Protein AF-A0AAI9PL19-F1 (afdb_monomer)

Nearest PDB structures (foldseek):
  4s36-assembly1_A  TM=2.934E-01  e=4.897E+00  Pseudomonas aeruginosa
  4s37-assembly6_Q  TM=2.565E-01  e=5.510E+00  Pseudomonas aeruginosa
  4s37-assembly3_G  TM=2.535E-01  e=9.369E+00  Pseudomonas aeruginosa

pLDDT: mean 70.6, std 15.72, range [35.19, 89.75]

Mean predicted aligned error: 9.81 Å

Solvent-accessible surface area (backbone atoms only — not comparable to full-atom values): 4345 Å² total; per-residue (Å²): 138,84,83,84,84,84,83,90,89,63,80,71,48,67,49,74,43,99,86,72,52,44,32,24,45,70,63,88,68,99,70,95,71,93,65,87,84,58,63,64,50,78,45,81,52,99,92,39,41,34,35,38,35,65,96,76,47,78,42,56,32,43,84,100

Foldseek 3Di:
DDDDDDDDDDQFDWDQDPVRFIKGFPDDDPDDDDDDPFDWDWDQDPNWIWIQTVPRGITTIDGD

Structure (mmCIF, N/CA/C/O backbone):
data_AF-A0AAI9PL19-F1
#
_entry.id   AF-A0AAI9PL19-F1
#
loop_
_atom_site.group_PDB
_atom_site.id
_atom_site.type_symbol
_atom_site.label_atom_id
_atom_site.label_alt_id
_atom_site.label_comp_id
_atom_site.label_asym_id
_atom_site.label_entity_id
_atom_site.label_seq_id
_atom_site.pdbx_PDB_ins_code
_atom_site.Cartn_x
_atom_site.Cartn_y
_atom_site.Cartn_z
_atom_site.occupancy
_atom_site.B_iso_or_equiv
_atom_site.auth_seq_id
_atom_site.auth_comp_id
_atom_site.auth_asym_id
_atom_site.auth_atom_id
_atom_site.pdbx_PDB_model_num
ATOM 1 N N . MET A 1 1 ? 15.329 15.608 -16.071 1.00 35.19 1 MET A N 1
ATOM 2 C CA . MET A 1 1 ? 15.661 15.217 -14.686 1.00 35.19 1 MET A CA 1
ATOM 3 C C . MET A 1 1 ? 14.984 13.880 -14.442 1.00 35.19 1 MET A C 1
ATOM 5 O O . MET A 1 1 ? 13.765 13.855 -14.370 1.00 35.19 1 MET A O 1
ATOM 9 N N . ALA A 1 2 ? 15.731 12.778 -14.478 1.00 40.00 2 ALA A N 1
ATOM 10 C CA . ALA A 1 2 ? 15.181 11.435 -14.301 1.00 40.00 2 ALA A CA 1
ATOM 11 C C . ALA A 1 2 ? 15.485 10.986 -12.868 1.00 40.00 2 ALA A C 1
ATOM 13 O O . ALA A 1 2 ? 16.647 10.820 -12.512 1.00 40.00 2 ALA A O 1
ATOM 14 N N . GLY A 1 3 ? 14.446 10.895 -12.039 1.00 39.62 3 GLY A N 1
ATOM 15 C CA . GLY A 1 3 ? 14.531 10.291 -10.714 1.00 39.62 3 GLY A CA 1
ATOM 16 C C . GLY A 1 3 ? 14.371 8.787 -10.864 1.00 39.62 3 GLY A C 1
ATOM 17 O O . GLY A 1 3 ? 13.283 8.310 -11.175 1.00 39.62 3 GLY A O 1
ATOM 18 N N . GLU A 1 4 ? 15.464 8.055 -10.705 1.00 40.78 4 GLU A N 1
ATOM 19 C CA . GLU A 1 4 ? 15.463 6.597 -10.674 1.00 40.78 4 GLU A CA 1
ATOM 20 C C . GLU A 1 4 ? 14.920 6.159 -9.304 1.00 40.78 4 GLU A C 1
ATOM 22 O O . GLU A 1 4 ? 15.523 6.449 -8.271 1.00 40.78 4 GLU A O 1
ATOM 27 N N . PHE A 1 5 ? 13.732 5.547 -9.273 1.00 50.44 5 PHE A N 1
ATOM 28 C CA . PHE A 1 5 ? 13.107 5.090 -8.029 1.00 50.44 5 PHE A CA 1
ATOM 29 C C . PHE A 1 5 ? 13.383 3.596 -7.842 1.00 50.44 5 PHE A C 1
ATOM 31 O O . PHE A 1 5 ? 12.747 2.750 -8.472 1.00 50.44 5 PHE A O 1
ATOM 38 N N . ALA A 1 6 ? 14.351 3.280 -6.985 1.00 42.72 6 ALA A N 1
ATOM 39 C CA . ALA A 1 6 ? 14.612 1.926 -6.518 1.00 42.72 6 ALA A CA 1
ATOM 40 C C . ALA A 1 6 ? 13.818 1.693 -5.226 1.00 42.72 6 ALA A C 1
ATOM 42 O O . ALA A 1 6 ? 14.062 2.359 -4.222 1.00 42.72 6 ALA A O 1
ATOM 43 N N . TRP A 1 7 ? 12.862 0.764 -5.244 1.00 49.22 7 TRP A N 1
ATOM 44 C CA . TRP A 1 7 ? 12.247 0.254 -4.019 1.00 49.22 7 TRP A CA 1
ATOM 45 C C . TRP A 1 7 ? 12.742 -1.174 -3.732 1.00 49.22 7 TRP A C 1
ATOM 47 O O . TRP A 1 7 ? 13.417 -1.764 -4.568 1.00 49.22 7 TRP A O 1
ATOM 57 N N . PHE A 1 8 ? 12.371 -1.722 -2.573 1.00 55.31 8 PHE A N 1
ATOM 58 C CA . PHE A 1 8 ? 12.539 -3.113 -2.116 1.00 55.31 8 PHE A CA 1
ATOM 59 C C . PHE A 1 8 ? 13.806 -3.416 -1.290 1.00 55.31 8 PHE A C 1
ATOM 61 O O . PHE A 1 8 ? 14.665 -4.184 -1.715 1.00 55.31 8 PHE A O 1
ATOM 68 N N . ASN A 1 9 ? 13.867 -2.910 -0.050 1.00 44.75 9 ASN A N 1
ATOM 69 C CA . ASN A 1 9 ? 14.578 -3.634 1.021 1.00 44.75 9 ASN A CA 1
ATOM 70 C C . ASN A 1 9 ? 13.946 -3.548 2.427 1.00 44.75 9 ASN A C 1
ATOM 72 O O . ASN A 1 9 ? 14.308 -4.331 3.299 1.00 44.75 9 ASN A O 1
ATOM 76 N N . ASP A 1 10 ? 12.952 -2.687 2.663 1.00 47.44 10 ASP A N 1
ATOM 77 C CA . ASP A 1 10 ? 12.472 -2.421 4.023 1.00 47.44 10 ASP A CA 1
ATOM 78 C C . ASP A 1 10 ? 10.951 -2.521 4.153 1.00 47.44 10 ASP A C 1
ATOM 80 O O . ASP A 1 10 ? 10.203 -2.221 3.224 1.00 47.44 10 ASP A O 1
ATOM 84 N N . GLN A 1 11 ? 10.496 -2.888 5.355 1.00 52.50 11 GLN A N 1
ATOM 85 C CA . GLN A 1 11 ? 9.095 -3.000 5.811 1.00 52.50 11 GLN A CA 1
ATOM 86 C C . GLN A 1 11 ? 8.261 -1.704 5.663 1.00 52.50 11 GLN A C 1
ATOM 88 O O . GLN A 1 11 ? 7.127 -1.633 6.119 1.00 52.50 11 GLN A O 1
ATOM 93 N N . ASN A 1 12 ? 8.813 -0.674 5.023 1.00 60.69 12 ASN A N 1
ATOM 94 C CA . ASN A 1 12 ? 8.278 0.674 4.903 1.00 60.69 12 ASN A CA 1
ATOM 95 C C . ASN A 1 12 ? 7.897 1.023 3.459 1.00 60.69 12 ASN A C 1
ATOM 97 O O . ASN A 1 12 ? 8.069 2.166 3.048 1.00 60.69 12 ASN A O 1
ATOM 101 N N . THR A 1 13 ? 7.410 0.060 2.667 1.00 70.31 13 THR A N 1
ATOM 102 C CA . THR A 1 13 ? 6.915 0.341 1.309 1.00 70.31 13 THR A CA 1
ATOM 103 C C . THR A 1 13 ? 5.788 1.354 1.355 1.00 70.31 13 THR A C 1
ATOM 105 O O . THR A 1 13 ? 4.695 1.023 1.815 1.00 70.31 13 THR A O 1
ATOM 108 N N . ILE A 1 14 ? 6.059 2.573 0.878 1.00 75.38 14 ILE A N 1
ATOM 109 C CA . ILE A 1 14 ? 5.066 3.636 0.711 1.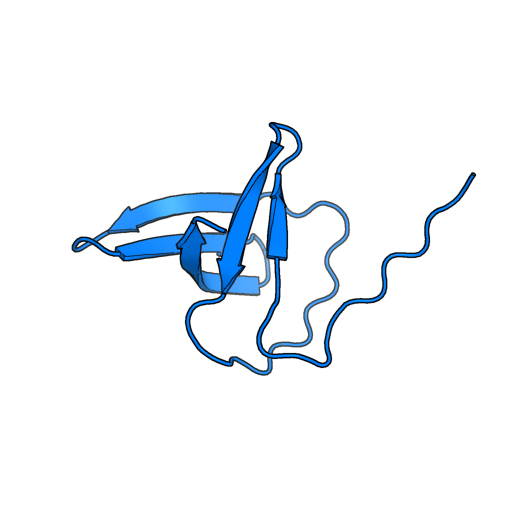00 75.38 14 ILE A CA 1
ATOM 110 C C . ILE A 1 14 ? 4.655 3.688 -0.761 1.00 75.38 14 ILE A C 1
ATOM 112 O O . ILE A 1 14 ? 5.465 3.965 -1.641 1.00 75.38 14 ILE A O 1
ATOM 116 N N . PHE A 1 15 ? 3.373 3.451 -1.016 1.00 76.75 15 PHE A N 1
ATOM 117 C CA . PHE A 1 15 ? 2.726 3.662 -2.302 1.00 76.75 15 PHE A CA 1
ATOM 118 C C . PHE A 1 15 ? 2.180 5.087 -2.352 1.00 76.75 15 PHE A C 1
ATOM 120 O O . PHE A 1 15 ? 1.247 5.421 -1.619 1.00 76.75 15 PHE A O 1
ATOM 127 N N . GLU A 1 16 ? 2.753 5.921 -3.214 1.00 80.06 16 GLU A N 1
ATOM 128 C CA . GLU A 1 16 ? 2.286 7.285 -3.454 1.00 80.06 16 GLU A CA 1
ATOM 129 C C . GLU A 1 16 ? 1.433 7.336 -4.722 1.00 80.06 16 GLU A C 1
ATOM 131 O O . GLU A 1 16 ? 1.872 6.995 -5.819 1.00 80.06 16 GLU A O 1
ATOM 136 N N . PHE A 1 17 ? 0.179 7.744 -4.561 1.00 77.94 17 PHE A N 1
ATOM 137 C CA . PHE A 1 17 ? -0.740 7.962 -5.668 1.00 77.94 17 PHE A CA 1
ATOM 138 C C . PHE A 1 17 ? -0.517 9.359 -6.246 1.00 77.94 17 PHE A C 1
ATOM 140 O O . PHE A 1 17 ? -0.217 10.296 -5.512 1.00 77.94 17 PHE A O 1
ATOM 147 N N . TYR A 1 18 ? -0.796 9.540 -7.538 1.00 72.44 18 TYR A N 1
ATOM 148 C CA . TYR A 1 18 ? -0.732 10.852 -8.201 1.00 72.44 18 TYR A CA 1
ATOM 149 C C . TYR A 1 18 ? -1.562 11.947 -7.508 1.00 72.44 18 TYR A C 1
ATOM 151 O O . TYR A 1 18 ? -1.237 13.123 -7.612 1.00 72.44 18 TYR A O 1
ATOM 159 N N . GLY A 1 19 ? -2.615 11.567 -6.776 1.00 72.25 19 GLY A N 1
ATOM 160 C CA . GLY A 1 19 ? -3.420 12.482 -5.960 1.00 72.25 19 GLY A CA 1
ATOM 161 C C . GLY A 1 19 ? -2.833 12.820 -4.581 1.00 72.25 19 GLY A C 1
ATOM 162 O O . GLY A 1 19 ? -3.545 13.392 -3.763 1.00 72.25 19 GLY A O 1
ATOM 163 N N . GLY A 1 20 ? -1.593 12.420 -4.277 1.00 73.31 20 GLY A N 1
ATOM 164 C CA . GLY A 1 20 ? -0.912 12.661 -2.996 1.00 73.31 20 GLY A CA 1
ATOM 165 C C . GLY A 1 20 ? -1.266 11.677 -1.873 1.00 73.31 2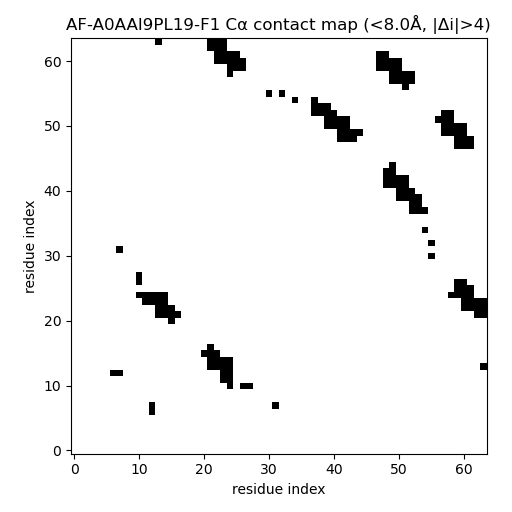0 GLY A C 1
ATOM 166 O O . GLY A 1 20 ? -0.728 11.773 -0.772 1.00 73.31 20 GLY A O 1
ATOM 167 N N . GLY A 1 21 ? -2.161 10.717 -2.125 1.00 79.31 21 GLY A N 1
ATOM 168 C CA . GLY A 1 21 ? -2.500 9.674 -1.159 1.00 79.31 21 GLY A CA 1
ATOM 169 C C . GLY A 1 21 ? -1.334 8.709 -0.958 1.00 79.31 21 GLY A C 1
ATOM 170 O O . GLY A 1 21 ? -0.886 8.088 -1.921 1.00 79.31 21 GLY A O 1
ATOM 171 N N . LYS A 1 22 ? -0.873 8.569 0.286 1.00 83.75 22 LYS A N 1
ATOM 172 C CA . LYS A 1 22 ? 0.220 7.668 0.660 1.00 83.75 22 LYS A CA 1
ATOM 173 C C . LYS A 1 22 ? -0.309 6.494 1.469 1.00 83.75 22 LYS A C 1
ATOM 175 O O . LYS A 1 22 ? -1.074 6.669 2.418 1.00 83.75 22 LYS A O 1
ATOM 180 N N . TRP A 1 23 ? 0.105 5.298 1.081 1.00 83.50 23 TRP A N 1
ATOM 181 C CA . TRP A 1 23 ? -0.296 4.054 1.724 1.00 83.50 23 TRP A CA 1
ATOM 182 C C . TRP A 1 23 ? 0.937 3.245 2.062 1.00 83.50 23 TRP A C 1
ATOM 184 O O . TRP A 1 23 ? 1.780 3.034 1.197 1.00 83.50 23 TRP A O 1
ATOM 194 N N . ARG A 1 24 ? 1.046 2.782 3.302 1.00 82.69 24 ARG A N 1
ATOM 195 C CA . ARG A 1 24 ? 2.129 1.905 3.729 1.00 82.69 24 ARG A CA 1
ATOM 196 C C . ARG A 1 24 ? 1.658 0.464 3.724 1.00 82.69 24 ARG A C 1
ATOM 198 O O . ARG A 1 24 ? 0.548 0.167 4.151 1.00 82.69 24 ARG A O 1
ATOM 205 N N . GLN A 1 25 ? 2.500 -0.441 3.255 1.00 79.06 25 GLN A N 1
ATOM 206 C CA . GLN A 1 25 ? 2.250 -1.871 3.380 1.00 79.06 25 GLN A CA 1
ATOM 207 C C . GLN A 1 25 ? 2.212 -2.293 4.856 1.00 79.06 25 GLN A C 1
ATOM 209 O O . GLN A 1 25 ? 3.145 -2.020 5.604 1.00 79.06 25 GLN A O 1
ATOM 214 N N . ARG A 1 26 ? 1.142 -2.982 5.268 1.00 72.88 26 ARG A N 1
ATOM 215 C CA . ARG A 1 26 ? 0.915 -3.355 6.675 1.00 72.88 26 ARG A CA 1
ATOM 216 C C . ARG A 1 26 ? 1.687 -4.608 7.106 1.00 72.88 26 ARG A C 1
ATOM 218 O O . ARG A 1 26 ? 2.029 -4.752 8.274 1.00 72.88 26 ARG A O 1
ATOM 225 N N . ALA A 1 27 ? 1.928 -5.536 6.181 1.00 66.31 27 ALA A N 1
ATOM 226 C CA . ALA A 1 27 ? 2.584 -6.814 6.457 1.00 66.31 27 ALA A CA 1
ATOM 227 C C . ALA A 1 27 ? 3.717 -7.073 5.465 1.00 66.31 27 ALA A C 1
ATOM 229 O O . ALA A 1 27 ? 3.553 -6.857 4.265 1.00 66.31 27 ALA A O 1
ATOM 230 N N . TYR A 1 28 ? 4.851 -7.570 5.957 1.00 59.62 28 TYR A N 1
ATOM 231 C CA . TYR A 1 28 ? 6.015 -7.872 5.131 1.00 59.62 28 TYR A CA 1
ATOM 232 C C . TYR A 1 28 ? 5.688 -8.965 4.103 1.00 59.62 28 TYR A C 1
ATOM 234 O O . TYR A 1 28 ? 5.506 -10.128 4.453 1.00 59.62 28 TYR A O 1
ATOM 242 N N . HIS A 1 29 ? 5.612 -8.586 2.828 1.00 56.69 29 HIS A N 1
ATOM 243 C CA . HIS A 1 29 ? 5.535 -9.521 1.708 1.00 56.69 29 HIS A CA 1
ATOM 244 C C . HIS A 1 29 ? 6.739 -9.298 0.799 1.00 56.69 29 HIS A C 1
ATOM 246 O O . HIS A 1 29 ? 6.888 -8.227 0.214 1.00 56.69 29 HIS A O 1
ATOM 252 N N . TYR A 1 30 ? 7.554 -10.341 0.644 1.00 51.59 30 TYR A N 1
ATOM 253 C CA . TYR A 1 30 ? 8.531 -10.452 -0.435 1.00 51.59 30 TYR A CA 1
ATOM 254 C C . TYR A 1 30 ? 7.777 -10.677 -1.752 1.00 51.59 30 TYR A C 1
ATOM 256 O O . TYR A 1 30 ? 7.531 -11.810 -2.157 1.00 51.59 30 TYR A O 1
ATOM 264 N N . GLN A 1 31 ? 7.365 -9.599 -2.413 1.00 54.19 31 GLN A N 1
ATOM 265 C CA . GLN A 1 31 ? 6.955 -9.653 -3.813 1.00 54.19 31 GLN A CA 1
ATOM 266 C C . GLN A 1 31 ? 7.760 -8.629 -4.599 1.00 54.19 31 GLN A C 1
ATOM 268 O O . GLN A 1 31 ? 7.566 -7.422 -4.480 1.00 54.19 31 GLN A O 1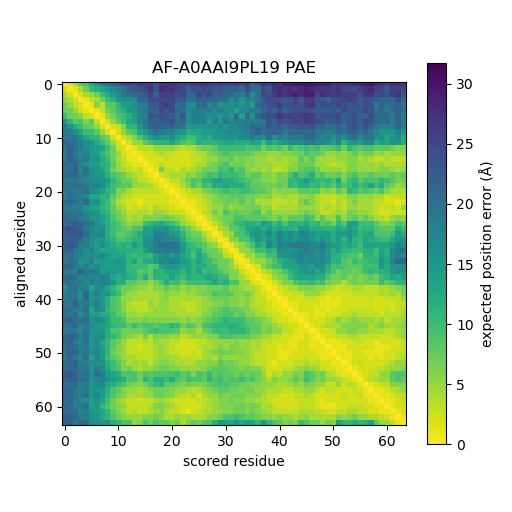
ATOM 273 N N . TYR A 1 32 ? 8.696 -9.145 -5.391 1.00 48.31 32 TYR A N 1
ATOM 274 C CA . TYR A 1 32 ? 9.470 -8.362 -6.337 1.00 48.31 32 TYR A CA 1
ATOM 275 C C . TYR A 1 32 ? 8.628 -8.199 -7.605 1.00 48.31 32 TYR A C 1
ATOM 277 O O . TYR A 1 32 ? 8.625 -9.065 -8.478 1.00 48.31 32 TYR A O 1
ATOM 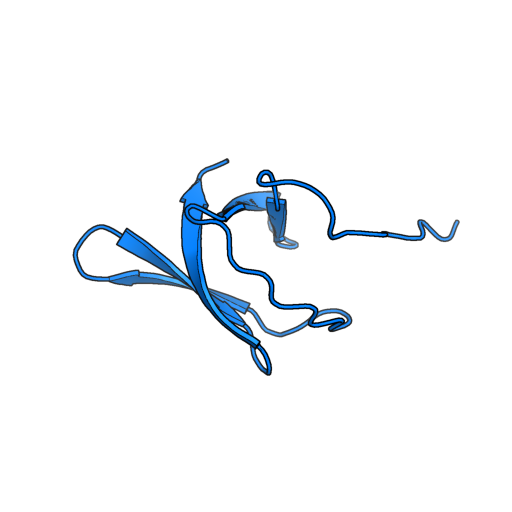285 N N . HIS A 1 33 ? 7.842 -7.126 -7.670 1.00 59.31 33 HIS A N 1
ATOM 286 C CA . HIS A 1 33 ? 7.035 -6.803 -8.842 1.00 59.31 33 HIS A CA 1
ATOM 287 C C . HIS A 1 33 ? 7.365 -5.387 -9.304 1.00 59.31 33 HIS A C 1
ATOM 289 O O . HIS A 1 33 ? 6.947 -4.399 -8.703 1.00 59.31 33 HIS A O 1
ATOM 295 N N . TYR A 1 34 ? 8.151 -5.301 -10.374 1.00 52.44 34 TYR A N 1
ATOM 296 C CA . TYR A 1 34 ? 8.455 -4.043 -11.035 1.00 52.44 34 TYR A CA 1
ATOM 297 C C . TYR A 1 34 ? 7.345 -3.742 -12.043 1.00 52.44 34 TYR A C 1
ATOM 299 O O . TYR A 1 34 ? 7.260 -4.380 -13.090 1.00 52.44 34 TYR A O 1
ATOM 307 N N . ALA A 1 35 ? 6.489 -2.777 -11.720 1.00 60.00 35 ALA A N 1
ATOM 308 C CA . ALA A 1 35 ? 5.496 -2.253 -12.646 1.00 60.00 35 ALA A CA 1
ATOM 309 C C . ALA A 1 35 ? 5.665 -0.740 -12.766 1.00 60.00 35 ALA A C 1
ATOM 311 O O . ALA A 1 35 ? 5.695 -0.021 -11.768 1.00 60.00 35 ALA A O 1
ATOM 312 N N . TYR A 1 36 ? 5.764 -0.255 -14.000 1.00 56.22 36 TYR A N 1
ATOM 313 C CA . TYR A 1 36 ? 5.820 1.171 -14.291 1.00 56.22 36 TYR A CA 1
ATOM 314 C C . TYR A 1 36 ? 4.390 1.714 -14.412 1.00 56.22 36 TYR A C 1
ATOM 316 O O . TYR A 1 36 ? 3.666 1.334 -15.328 1.00 56.22 36 TYR A O 1
ATOM 324 N N . MET A 1 37 ? 3.974 2.5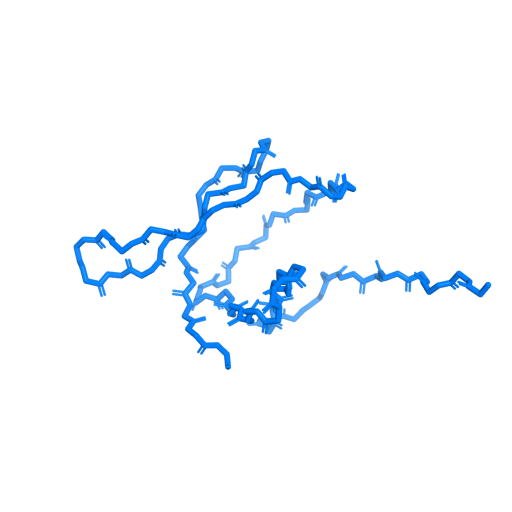66 -13.467 1.00 64.31 37 MET A N 1
ATOM 325 C CA . MET A 1 37 ? 2.619 3.144 -13.373 1.00 64.31 37 MET A CA 1
ATOM 326 C C . MET A 1 37 ? 1.472 2.112 -13.468 1.00 64.31 37 MET A C 1
ATOM 328 O O . MET A 1 37 ? 0.590 2.243 -14.323 1.00 64.31 37 MET A O 1
ATOM 332 N N . PRO A 1 38 ? 1.435 1.080 -12.604 1.00 73.50 38 PRO A N 1
ATOM 333 C CA . PRO A 1 38 ? 0.319 0.149 -12.599 1.00 73.50 38 PRO A CA 1
ATOM 334 C C . PRO A 1 38 ? -0.973 0.867 -12.205 1.00 73.50 38 PRO A C 1
ATOM 336 O O . PRO A 1 38 ? -0.989 1.745 -11.338 1.00 73.50 38 PRO A O 1
ATOM 339 N N . GLN A 1 39 ? -2.086 0.445 -12.799 1.00 78.81 39 GLN A N 1
ATOM 340 C CA . GLN A 1 39 ? -3.392 0.823 -12.278 1.00 78.81 39 GLN A CA 1
ATOM 341 C C . GLN A 1 39 ? -3.556 0.206 -10.889 1.00 78.81 39 GLN A C 1
ATOM 343 O O . GLN A 1 39 ? -3.485 -1.017 -10.726 1.00 78.81 39 GLN A O 1
ATOM 348 N N . ALA A 1 40 ? -3.767 1.063 -9.895 1.00 84.12 40 ALA A N 1
ATOM 349 C CA . ALA A 1 40 ? -3.959 0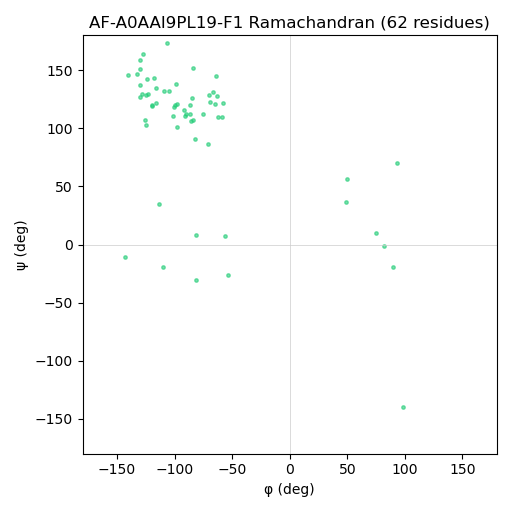.652 -8.519 1.00 84.12 40 ALA A CA 1
ATOM 350 C C . ALA A 1 40 ? -5.170 1.350 -7.898 1.00 84.12 40 ALA A C 1
ATOM 352 O O . ALA A 1 40 ? -5.481 2.497 -8.221 1.00 84.12 40 ALA A O 1
ATOM 353 N N . LYS A 1 41 ? -5.856 0.652 -6.991 1.00 86.19 41 LYS A N 1
ATOM 354 C CA . LYS A 1 41 ? -6.975 1.198 -6.211 1.00 86.19 41 LYS A CA 1
ATOM 355 C C . LYS A 1 41 ? -6.923 0.690 -4.779 1.00 86.19 41 LYS A C 1
ATOM 357 O O . LYS A 1 41 ? -6.551 -0.457 -4.550 1.00 86.19 41 LYS A O 1
ATOM 362 N N . VAL A 1 42 ? -7.335 1.526 -3.832 1.00 87.50 42 VAL A N 1
ATOM 363 C CA . VAL A 1 42 ? -7.492 1.129 -2.429 1.00 87.50 42 VAL A CA 1
ATOM 364 C C . VAL A 1 42 ? -8.972 0.980 -2.114 1.00 87.50 42 VAL A C 1
ATOM 366 O O . VAL A 1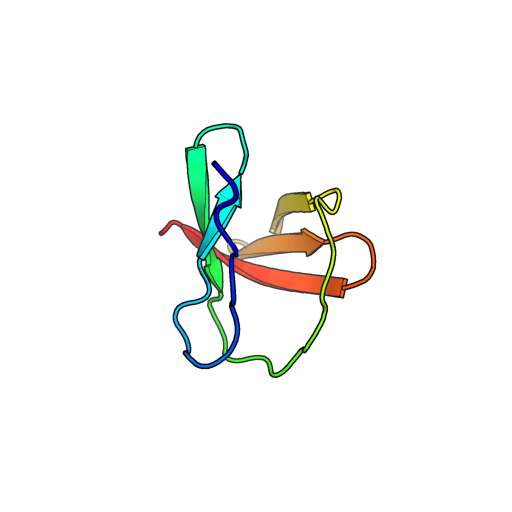 42 ? -9.768 1.856 -2.446 1.00 87.50 42 VAL A O 1
ATOM 369 N N . VAL A 1 43 ? -9.331 -0.133 -1.481 1.00 89.38 43 VAL A N 1
ATOM 370 C CA . VAL A 1 43 ? -10.697 -0.454 -1.054 1.00 89.38 43 VAL A CA 1
ATOM 371 C C . VAL A 1 43 ? -10.681 -0.737 0.447 1.00 89.38 43 VAL A C 1
ATOM 373 O O . VAL A 1 43 ? -9.715 -1.302 0.954 1.00 89.38 43 VAL A O 1
ATOM 376 N N . LEU A 1 44 ? -11.724 -0.319 1.165 1.00 88.88 44 LEU A N 1
ATOM 377 C CA . LEU A 1 44 ? -11.941 -0.715 2.555 1.00 88.88 44 LEU A CA 1
ATOM 378 C C . LEU A 1 44 ? -12.800 -1.986 2.569 1.00 88.88 44 LEU A C 1
ATOM 380 O O . LEU A 1 44 ? -13.980 -1.925 2.233 1.00 88.88 44 LEU A O 1
ATOM 384 N N . GLU A 1 45 ? -12.212 -3.115 2.951 1.00 87.88 45 GLU A N 1
ATOM 385 C CA . GLU A 1 45 ? -12.878 -4.421 3.052 1.00 87.88 45 GLU A CA 1
ATOM 386 C C . GLU A 1 45 ? -12.708 -4.955 4.476 1.00 87.88 45 GLU A C 1
ATOM 388 O O . GLU A 1 45 ? -11.600 -4.940 5.009 1.00 87.88 45 GLU A O 1
ATOM 393 N N . ASP A 1 46 ? -13.799 -5.375 5.126 1.00 86.19 46 ASP A N 1
ATOM 394 C CA . ASP A 1 46 ? -13.777 -5.911 6.502 1.00 86.19 46 ASP A CA 1
ATOM 395 C C . ASP A 1 46 ? -13.002 -5.030 7.513 1.00 86.19 46 ASP A C 1
ATOM 397 O O . ASP A 1 46 ? -12.299 -5.509 8.405 1.00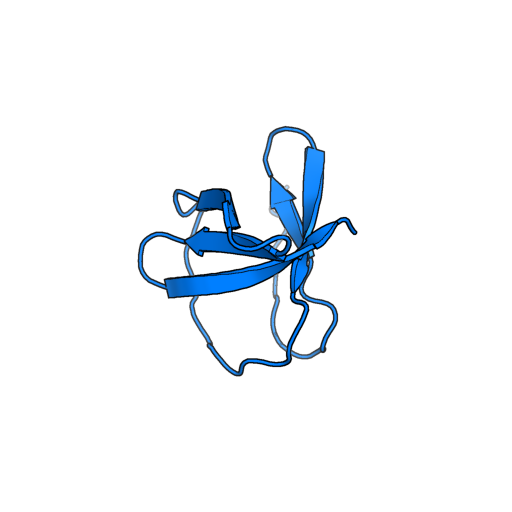 86.19 46 ASP A O 1
ATOM 401 N N . GLY A 1 47 ? -13.096 -3.703 7.360 1.00 86.50 47 GLY A N 1
ATOM 402 C CA . GLY A 1 47 ? -12.404 -2.730 8.216 1.00 86.50 47 GLY A CA 1
ATOM 403 C C . GLY A 1 47 ? -10.898 -2.588 7.951 1.00 86.50 47 GLY A C 1
ATOM 404 O O . GLY A 1 47 ? -10.205 -1.921 8.720 1.00 86.50 47 GLY A O 1
ATOM 405 N N . ARG A 1 48 ? -10.379 -3.185 6.874 1.00 86.81 48 ARG A N 1
ATOM 406 C CA . ARG A 1 48 ? -8.971 -3.117 6.459 1.00 86.81 48 ARG A CA 1
ATOM 407 C C . ARG A 1 48 ? -8.845 -2.452 5.098 1.00 86.81 48 ARG A C 1
ATOM 409 O O . ARG A 1 48 ? -9.679 -2.651 4.219 1.00 86.81 48 ARG A O 1
ATOM 416 N N . TYR A 1 49 ? -7.786 -1.672 4.910 1.00 89.75 49 TYR A N 1
ATOM 417 C CA . TYR A 1 49 ? -7.486 -1.114 3.598 1.00 89.75 49 TYR A CA 1
ATOM 418 C C . TYR A 1 49 ? -6.699 -2.132 2.777 1.00 89.75 49 TYR A C 1
ATOM 420 O O . TYR A 1 49 ? -5.658 -2.633 3.202 1.00 89.75 49 TYR A O 1
ATOM 428 N N . VAL A 1 50 ? -7.204 -2.429 1.586 1.00 88.06 50 VAL A N 1
ATOM 429 C CA . VAL A 1 50 ? -6.598 -3.366 0.646 1.00 88.06 50 VAL A CA 1
ATOM 430 C C . VAL A 1 50 ? -6.266 -2.616 -0.634 1.00 88.06 50 VAL A C 1
ATOM 432 O O . VAL A 1 50 ? -7.137 -2.039 -1.287 1.00 88.06 50 VAL A O 1
ATOM 435 N N . LEU A 1 51 ? -4.985 -2.615 -0.982 1.00 86.44 51 LEU A N 1
ATOM 436 C CA . LEU A 1 51 ? -4.464 -2.108 -2.237 1.00 86.44 51 LEU A CA 1
ATOM 437 C C . LEU A 1 51 ? -4.526 -3.219 -3.285 1.00 86.44 51 LEU A C 1
ATOM 439 O O . LEU A 1 51 ? -3.888 -4.260 -3.146 1.00 86.44 51 LEU A O 1
ATOM 443 N N . TYR A 1 52 ? -5.266 -2.970 -4.355 1.00 85.62 52 TYR A N 1
ATOM 444 C CA . TYR A 1 52 ? -5.298 -3.809 -5.543 1.00 85.62 52 TYR A CA 1
ATOM 445 C C . TYR A 1 52 ? -4.372 -3.209 -6.590 1.00 85.62 52 TYR A C 1
ATOM 447 O O . TYR A 1 52 ? -4.589 -2.073 -7.010 1.00 85.62 52 TYR A O 1
ATOM 455 N N . VAL A 1 53 ? -3.372 -3.973 -7.019 1.00 81.19 53 VAL A N 1
ATOM 456 C CA . VAL A 1 53 ? -2.404 -3.5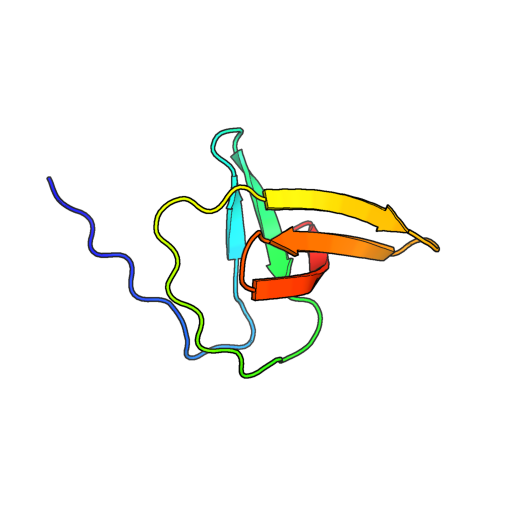82 -8.046 1.00 81.19 53 VAL A CA 1
ATOM 457 C C . VAL A 1 53 ? -2.561 -4.517 -9.239 1.00 81.19 53 VAL A C 1
ATOM 459 O O . VAL A 1 53 ? -2.421 -5.737 -9.109 1.00 81.19 53 VAL A O 1
ATOM 462 N N . ALA A 1 54 ? -2.850 -3.956 -10.413 1.00 77.94 54 ALA A N 1
ATOM 463 C CA . ALA A 1 54 ? -2.921 -4.734 -11.644 1.00 77.94 54 ALA A CA 1
ATOM 464 C C . ALA A 1 54 ? -1.578 -5.447 -11.897 1.00 77.94 54 ALA A C 1
ATOM 466 O O . ALA A 1 54 ? -0.539 -4.799 -11.974 1.00 77.94 54 ALA A O 1
ATOM 467 N N . GLY A 1 55 ? -1.598 -6.781 -11.994 1.00 72.31 55 GLY A N 1
ATOM 468 C CA . GLY A 1 55 ? -0.404 -7.607 -12.224 1.00 72.31 55 GLY A CA 1
ATOM 469 C C . GLY A 1 55 ? 0.338 -8.085 -10.967 1.00 72.31 55 GLY A C 1
ATOM 470 O O . GLY A 1 55 ? 1.040 -9.088 -11.057 1.00 72.31 55 GLY A O 1
ATOM 471 N N . ALA A 1 56 ? 0.136 -7.452 -9.804 1.00 71.50 56 ALA A N 1
ATOM 472 C CA . ALA A 1 56 ? 0.770 -7.857 -8.537 1.00 71.50 56 ALA A CA 1
ATOM 473 C C . ALA A 1 56 ? -0.219 -8.461 -7.519 1.00 71.50 56 ALA A C 1
ATOM 475 O O . ALA A 1 56 ? 0.181 -9.171 -6.602 1.00 71.50 56 ALA A O 1
ATOM 476 N N . GLY A 1 57 ? -1.524 -8.215 -7.680 1.00 81.06 57 GLY A N 1
ATOM 477 C CA . GLY A 1 57 ? -2.563 -8.788 -6.824 1.00 81.06 57 GLY A CA 1
ATOM 478 C C . GLY A 1 57 ? -3.031 -7.835 -5.725 1.00 81.06 57 GLY A C 1
ATOM 479 O O . GLY A 1 57 ? -3.246 -6.650 -5.981 1.00 81.06 57 GLY A O 1
ATOM 480 N N . ARG A 1 58 ? -3.263 -8.366 -4.518 1.00 82.38 58 ARG A N 1
ATOM 481 C CA . ARG A 1 58 ? -3.824 -7.622 -3.378 1.00 82.38 58 ARG A CA 1
ATOM 482 C C . ARG A 1 58 ? -2.830 -7.533 -2.222 1.00 82.38 58 ARG A C 1
ATOM 484 O O . ARG A 1 58 ? -2.226 -8.539 -1.856 1.00 82.38 58 ARG A O 1
ATOM 491 N N . ILE A 1 59 ? -2.691 -6.345 -1.645 1.00 83.25 59 ILE A N 1
ATOM 492 C CA . ILE A 1 59 ? -1.756 -6.035 -0.559 1.00 83.25 59 ILE A CA 1
ATOM 493 C C . ILE A 1 59 ? -2.533 -5.318 0.547 1.00 83.25 59 ILE A C 1
ATOM 495 O O . ILE A 1 59 ? -3.194 -4.317 0.283 1.00 83.25 59 ILE A O 1
ATOM 499 N N . GLU A 1 60 ? -2.462 -5.801 1.789 1.00 86.19 60 GLU A N 1
ATOM 500 C CA . GLU A 1 60 ? -2.999 -5.046 2.929 1.00 86.19 60 GLU A CA 1
ATOM 501 C C . GLU A 1 60 ? -2.132 -3.810 3.190 1.00 86.19 60 GLU A C 1
ATOM 503 O O . GLU A 1 60 ? -0.907 -3.900 3.337 1.00 86.19 60 GLU A O 1
ATOM 508 N N . VAL A 1 61 ? -2.780 -2.653 3.273 1.00 85.94 61 VAL A N 1
ATOM 509 C CA . VAL A 1 61 ? -2.131 -1.363 3.492 1.00 85.94 61 VAL A CA 1
ATOM 510 C C . VAL A 1 61 ? -2.765 -0.616 4.660 1.00 85.94 61 VAL A C 1
ATOM 512 O O . VAL A 1 61 ? -3.862 -0.925 5.120 1.00 85.94 61 VAL A O 1
ATOM 515 N N . GLU A 1 62 ? -2.062 0.390 5.146 1.00 86.88 62 GLU A N 1
ATOM 516 C CA . GLU A 1 62 ? -2.530 1.374 6.113 1.00 86.88 62 GLU A CA 1
ATOM 517 C C . GLU A 1 62 ? -2.206 2.781 5.597 1.00 86.88 62 GLU A C 1
ATOM 519 O O . GLU A 1 62 ? -1.352 2.949 4.723 1.00 86.88 62 GLU A O 1
ATOM 524 N N . ARG A 1 63 ? -2.911 3.805 6.084 1.00 81.75 63 ARG A N 1
ATOM 525 C CA . ARG A 1 63 ? -2.575 5.192 5.730 1.00 81.75 63 ARG A CA 1
ATOM 526 C C . ARG A 1 63 ? -1.205 5.532 6.321 1.00 81.75 63 ARG A C 1
ATOM 528 O O . ARG A 1 63 ? -0.976 5.243 7.494 1.00 81.75 63 ARG A O 1
ATOM 535 N N . ALA A 1 64 ? -0.329 6.099 5.494 1.00 74.81 64 ALA A N 1
ATOM 536 C CA . ALA A 1 64 ? 0.999 6.562 5.896 1.00 74.81 64 ALA A CA 1
ATOM 537 C C . ALA A 1 64 ? 0.962 8.007 6.403 1.00 74.81 64 ALA A C 1
ATOM 539 O O . ALA A 1 64 ? 0.132 8.788 5.879 1.00 74.81 64 ALA A O 1
#

Radius of gyration: 11.82 Å; Cα contacts (8 Å, |Δi|>4): 87; chains: 1; bounding box: 29×26×23 Å

Sequence (64 aa):
MAGEFAWFNDQNTIFEFYGGGKWRQRAYHYQYHYAYMPQAKVVLEDGRYVLYVAGAGRIEVERA

Secondary structure (DSSP, 8-state):
--------SSS--EEE-TTS-EEEESS--------SS--EEEEEETTEEEEEETTTEEEEEEE-